Protein AF-K0HZX3-F1 (afdb_monomer_lite)

Structure (mmCIF, N/CA/C/O backbone):
data_AF-K0HZX3-F1
#
_entry.id   AF-K0HZX3-F1
#
loop_
_atom_site.group_PDB
_atom_site.id
_atom_site.type_symbol
_atom_site.label_atom_id
_atom_site.label_alt_id
_atom_site.label_comp_id
_atom_site.label_asym_id
_atom_site.label_entity_id
_atom_site.label_seq_id
_atom_site.pdbx_PDB_ins_code
_atom_site.Cartn_x
_atom_site.Cartn_y
_atom_site.Cartn_z
_atom_site.occupancy
_atom_site.B_iso_or_equiv
_atom_site.auth_seq_id
_atom_site.auth_comp_id
_atom_site.auth_asym_id
_atom_site.auth_atom_id
_atom_site.pdbx_PDB_model_num
ATOM 1 N N . MET A 1 1 ? -17.242 -26.266 9.855 1.00 48.62 1 MET A N 1
ATOM 2 C CA . MET A 1 1 ? -16.374 -25.164 9.381 1.00 48.62 1 MET A CA 1
ATOM 3 C C . MET A 1 1 ? -16.385 -24.065 10.434 1.00 48.62 1 MET A C 1
ATOM 5 O O . MET A 1 1 ? -17.467 -23.662 10.827 1.00 48.62 1 MET A O 1
ATOM 9 N N . SER A 1 2 ? -15.224 -23.652 10.952 1.00 52.19 2 SER A N 1
ATOM 10 C CA . SER A 1 2 ? -15.133 -22.685 12.062 1.00 52.19 2 SER A CA 1
ATOM 11 C C . SER A 1 2 ? -15.376 -21.242 11.596 1.00 52.19 2 SER A C 1
ATOM 13 O O . SER A 1 2 ? -14.867 -20.850 10.544 1.00 52.19 2 SER A O 1
ATOM 15 N N . LEU A 1 3 ? -16.099 -20.455 12.403 1.00 48.00 3 LEU A N 1
ATOM 16 C CA . LEU A 1 3 ? -16.429 -19.036 12.190 1.00 48.00 3 LEU A CA 1
ATOM 17 C C . LEU A 1 3 ? -15.187 -18.187 11.843 1.00 48.00 3 LEU A C 1
ATOM 19 O O . LEU A 1 3 ? -15.240 -17.310 10.987 1.00 48.00 3 LEU A O 1
ATOM 23 N N . LEU A 1 4 ? -14.037 -18.520 12.439 1.00 44.12 4 LEU A N 1
ATOM 24 C CA . LEU A 1 4 ? -12.755 -17.847 12.202 1.00 44.12 4 LEU A CA 1
ATOM 25 C C . LEU A 1 4 ? -12.237 -18.025 10.765 1.00 44.12 4 LEU A C 1
ATOM 27 O O . LEU A 1 4 ? -11.676 -17.093 10.193 1.00 44.12 4 LEU A O 1
ATOM 31 N N . ARG A 1 5 ? -12.470 -19.189 10.141 1.00 39.78 5 ARG A N 1
ATOM 32 C CA . ARG A 1 5 ? -12.118 -19.408 8.725 1.00 39.78 5 ARG A CA 1
ATOM 33 C C . ARG A 1 5 ? -13.039 -18.635 7.786 1.00 39.78 5 ARG A C 1
ATOM 35 O O . ARG A 1 5 ? -12.594 -18.204 6.730 1.00 39.78 5 ARG A O 1
ATOM 42 N N . MET A 1 6 ? -14.298 -18.442 8.176 1.00 40.19 6 MET A N 1
ATOM 43 C CA . MET A 1 6 ? -15.270 -17.684 7.389 1.00 40.19 6 MET A CA 1
ATOM 44 C C . MET A 1 6 ? -14.938 -16.186 7.389 1.00 40.19 6 MET A C 1
ATOM 46 O O . MET A 1 6 ? -14.947 -15.559 6.334 1.00 40.19 6 MET A O 1
ATOM 50 N N . VAL A 1 7 ? -14.550 -15.640 8.548 1.00 47.47 7 VAL A N 1
ATOM 51 C CA . VAL A 1 7 ? -14.094 -14.247 8.676 1.00 47.47 7 VAL A CA 1
ATOM 52 C C . VAL A 1 7 ? -12.773 -14.030 7.934 1.00 47.47 7 VAL A C 1
ATOM 54 O O . VAL A 1 7 ? -12.671 -13.079 7.167 1.00 47.47 7 VAL A O 1
ATOM 57 N N . SER A 1 8 ? -11.798 -14.939 8.061 1.00 48.28 8 SER A N 1
ATOM 58 C CA . SER A 1 8 ? -10.556 -14.873 7.272 1.00 48.28 8 SER A CA 1
ATOM 59 C C . SER A 1 8 ? -10.835 -14.909 5.766 1.00 48.28 8 SER A C 1
ATOM 61 O O . SER A 1 8 ? -10.321 -14.074 5.030 1.00 48.28 8 SER A O 1
ATOM 63 N N . GLY A 1 9 ? -11.710 -15.812 5.307 1.00 51.69 9 GLY A N 1
ATOM 64 C CA . GLY A 1 9 ? -12.064 -15.924 3.891 1.00 51.69 9 GLY A CA 1
ATOM 65 C C . GLY A 1 9 ? -12.783 -14.687 3.340 1.00 51.69 9 GLY A C 1
ATOM 66 O O . GLY A 1 9 ? -12.514 -14.273 2.215 1.00 51.69 9 GLY A O 1
ATOM 67 N N . ALA A 1 10 ? -13.652 -14.052 4.133 1.00 55.31 10 ALA A N 1
ATOM 68 C CA . ALA A 1 10 ? -14.311 -12.801 3.754 1.00 55.31 10 ALA A CA 1
ATOM 69 C C . ALA A 1 10 ? -13.332 -11.613 3.720 1.00 55.31 10 ALA A C 1
ATOM 71 O O . ALA A 1 10 ? -13.406 -10.766 2.824 1.00 55.31 10 ALA A O 1
ATOM 72 N N . LEU A 1 11 ? -12.381 -11.568 4.662 1.00 57.78 11 LEU A N 1
ATOM 73 C CA . LEU A 1 11 ? -11.336 -10.547 4.686 1.00 57.78 11 LEU A CA 1
ATOM 74 C C . LEU A 1 11 ? -10.430 -10.642 3.453 1.00 57.78 11 LEU A C 1
ATOM 76 O O . LEU A 1 11 ? -10.129 -9.603 2.860 1.00 57.78 11 LEU A O 1
ATOM 80 N N . ASP A 1 12 ? -10.067 -11.860 3.049 1.00 72.19 12 ASP A N 1
ATOM 81 C CA . ASP A 1 12 ? -9.296 -12.122 1.835 1.00 72.19 12 ASP A CA 1
ATOM 82 C C . ASP A 1 12 ? -10.111 -11.842 0.560 1.00 72.19 12 ASP A C 1
ATOM 84 O O . ASP A 1 12 ? -9.561 -11.344 -0.420 1.00 72.19 12 ASP A O 1
ATOM 88 N N . ALA A 1 13 ? -11.432 -12.062 0.557 1.00 80.38 13 ALA A N 1
ATOM 89 C CA . ALA A 1 13 ? -12.282 -11.811 -0.612 1.00 80.38 13 ALA A CA 1
ATOM 90 C C . ALA A 1 13 ? -12.345 -10.325 -1.011 1.00 80.38 13 ALA A C 1
ATOM 92 O O . ALA A 1 13 ? -12.196 -9.996 -2.191 1.00 80.38 13 ALA A O 1
ATOM 93 N N . GLN A 1 14 ? -12.522 -9.419 -0.043 1.00 84.94 14 GLN A N 1
ATOM 94 C CA . GLN A 1 14 ? -12.537 -7.974 -0.312 1.00 84.94 14 GLN A CA 1
ATOM 95 C C . GLN A 1 14 ? -11.188 -7.479 -0.836 1.00 84.94 14 GLN A C 1
ATOM 97 O O . GLN A 1 14 ? -11.153 -6.713 -1.801 1.00 84.94 14 GLN A O 1
ATOM 102 N N . VAL A 1 15 ? -10.091 -7.941 -0.223 1.00 87.06 15 VAL A N 1
ATOM 103 C CA . VAL A 1 15 ? -8.722 -7.621 -0.649 1.00 87.06 15 VAL A CA 1
ATOM 104 C C . VAL A 1 15 ? -8.502 -8.117 -2.073 1.00 87.06 15 VAL A C 1
ATOM 106 O O . VAL A 1 15 ? -8.165 -7.317 -2.936 1.00 87.06 15 VAL A O 1
ATOM 109 N N . ASN A 1 16 ? -8.804 -9.387 -2.355 1.00 86.38 16 ASN A N 1
ATOM 110 C CA . ASN A 1 16 ? -8.660 -9.979 -3.686 1.00 86.38 16 ASN A CA 1
ATOM 111 C C . ASN A 1 16 ? -9.491 -9.247 -4.749 1.00 86.38 16 ASN A C 1
ATOM 113 O O . ASN A 1 16 ? -9.035 -9.056 -5.878 1.00 86.38 16 ASN A O 1
ATOM 117 N N . SER A 1 17 ? -10.712 -8.824 -4.409 1.00 89.31 17 SER A N 1
ATOM 118 C CA . SER A 1 17 ? -11.544 -8.022 -5.308 1.00 89.31 17 SER A CA 1
ATOM 119 C C . SER A 1 17 ? -10.902 -6.669 -5.609 1.00 89.31 17 SER A C 1
ATOM 121 O O . SER A 1 17 ? -10.875 -6.255 -6.768 1.00 89.31 17 SER A O 1
ATOM 123 N N . PHE A 1 18 ? -10.375 -5.986 -4.593 1.00 91.81 18 PHE A N 1
ATOM 124 C CA . PHE A 1 18 ? -9.736 -4.689 -4.783 1.00 91.81 18 PHE A CA 1
ATOM 125 C C . PHE A 1 18 ? -8.422 -4.813 -5.556 1.00 91.81 18 PHE A C 1
ATOM 127 O O . PHE A 1 18 ? -8.170 -4.028 -6.459 1.00 91.81 18 PHE A O 1
ATOM 134 N N . THR A 1 19 ? -7.633 -5.860 -5.311 1.00 90.44 19 THR A N 1
ATOM 135 C CA . THR A 1 19 ? -6.430 -6.175 -6.094 1.00 90.44 19 THR A CA 1
ATOM 136 C C . THR A 1 19 ? -6.732 -6.274 -7.588 1.00 90.44 19 THR A C 1
ATOM 138 O O . THR A 1 19 ? -6.011 -5.699 -8.398 1.00 90.44 19 THR A O 1
ATOM 141 N N . LYS A 1 20 ? -7.833 -6.933 -7.972 1.00 88.19 20 LYS A N 1
ATOM 142 C CA . LYS A 1 20 ? -8.259 -7.005 -9.381 1.00 88.19 20 LYS A CA 1
ATOM 143 C C . LYS A 1 20 ? -8.642 -5.634 -9.945 1.00 88.19 20 LYS A C 1
ATOM 145 O O . LYS A 1 20 ? -8.381 -5.367 -11.114 1.00 88.19 20 LYS A O 1
ATOM 150 N N . ILE A 1 21 ? -9.264 -4.776 -9.136 1.00 90.69 21 ILE A N 1
ATOM 151 C CA . ILE A 1 21 ? -9.597 -3.394 -9.513 1.00 90.69 21 ILE A CA 1
ATOM 152 C C . ILE A 1 21 ? -8.310 -2.589 -9.755 1.00 90.69 21 ILE A C 1
ATOM 154 O O . ILE A 1 21 ? -8.179 -1.961 -10.804 1.00 90.69 21 ILE A O 1
ATOM 158 N N . LEU A 1 22 ? -7.336 -2.687 -8.845 1.00 90.88 22 LEU A N 1
ATOM 159 C CA . LEU A 1 22 ? -6.022 -2.048 -8.967 1.00 90.88 22 LEU A CA 1
ATOM 160 C C . LEU A 1 22 ? -5.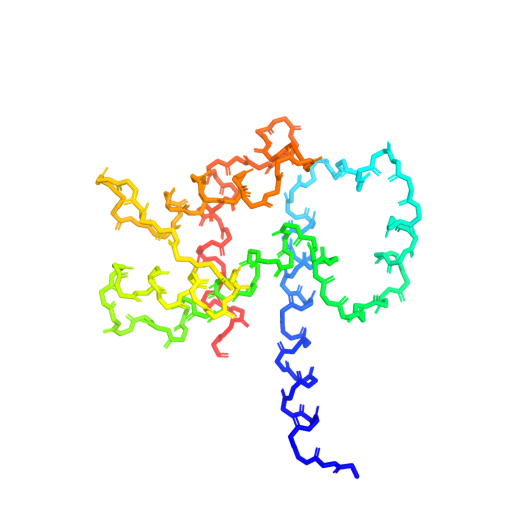283 -2.506 -10.235 1.00 90.88 22 LEU A C 1
ATOM 162 O O . LEU A 1 22 ? -4.808 -1.677 -11.007 1.00 90.88 22 LEU A O 1
ATOM 166 N N . GLN A 1 23 ? -5.248 -3.815 -10.498 1.00 88.19 23 GLN A N 1
ATOM 167 C CA . GLN A 1 23 ? -4.609 -4.382 -11.691 1.00 88.19 23 GLN A CA 1
ATOM 168 C C . GLN A 1 23 ? -5.234 -3.869 -12.997 1.00 88.19 23 GLN A C 1
ATOM 170 O O . GLN A 1 23 ? -4.512 -3.561 -13.939 1.00 88.19 23 GLN A O 1
ATOM 175 N N . ARG A 1 24 ? -6.566 -3.740 -13.058 1.00 87.00 24 ARG A N 1
ATOM 176 C CA . ARG A 1 24 ? -7.267 -3.204 -14.240 1.00 87.00 24 ARG A CA 1
ATOM 177 C C . ARG A 1 24 ? -6.987 -1.719 -14.459 1.00 87.00 24 ARG A C 1
ATOM 179 O O . ARG A 1 24 ? -6.862 -1.295 -15.604 1.00 87.00 24 ARG A O 1
ATOM 186 N N . GLN A 1 25 ? -6.872 -0.940 -13.386 1.00 88.44 25 GLN A N 1
ATOM 187 C CA . GLN A 1 25 ? -6.576 0.488 -13.493 1.00 88.44 25 GLN A CA 1
ATOM 188 C C . GLN A 1 25 ? -5.122 0.760 -13.911 1.00 88.44 25 GLN A C 1
ATOM 190 O O . GLN A 1 25 ? -4.873 1.720 -14.628 1.00 88.44 25 GLN A O 1
ATOM 195 N N . ARG A 1 26 ? -4.170 -0.094 -13.508 1.00 83.81 26 ARG A N 1
ATOM 196 C CA . ARG A 1 26 ? -2.728 0.086 -13.767 1.00 83.81 26 ARG A CA 1
ATOM 197 C C . ARG A 1 26 ? -2.297 -0.159 -15.227 1.00 83.81 26 ARG A C 1
ATOM 199 O O . ARG A 1 26 ? -1.135 0.031 -15.564 1.00 83.81 26 ARG A O 1
ATOM 206 N N . THR A 1 27 ? -3.200 -0.620 -16.090 1.00 68.75 27 THR A N 1
ATOM 207 C CA . THR A 1 27 ? -2.903 -1.042 -17.471 1.00 68.75 27 THR A CA 1
ATOM 208 C C . THR A 1 27 ? -2.090 0.017 -18.249 1.0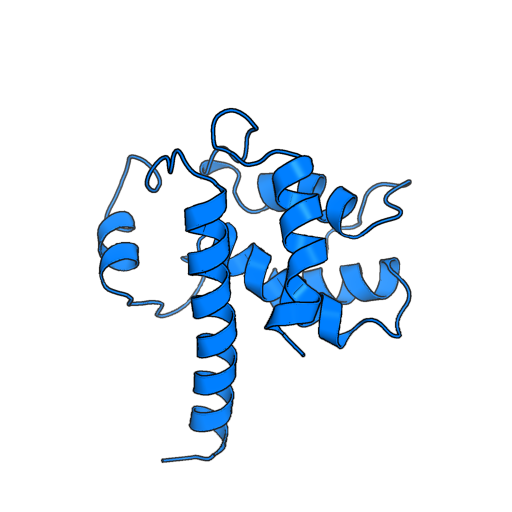0 68.75 27 THR A C 1
ATOM 210 O O . THR A 1 27 ? -2.492 1.181 -18.245 1.00 68.75 27 THR A O 1
ATOM 213 N N . PRO A 1 28 ? -0.985 -0.351 -18.943 1.00 55.75 28 PRO A N 1
ATOM 214 C CA . PRO A 1 28 ? -0.584 -1.705 -19.341 1.00 55.75 28 PRO A CA 1
ATOM 215 C C . PRO A 1 28 ? 0.102 -2.516 -18.227 1.00 55.75 28 PRO A C 1
ATOM 217 O O . PRO A 1 28 ? 1.126 -2.134 -17.668 1.00 55.75 28 PRO A O 1
ATOM 220 N N . LEU A 1 29 ? -0.472 -3.688 -17.930 1.00 55.28 29 LEU A N 1
ATOM 221 C CA . LEU A 1 29 ? 0.064 -4.668 -16.985 1.00 55.28 29 LEU A CA 1
ATOM 222 C C . LEU A 1 29 ? 1.361 -5.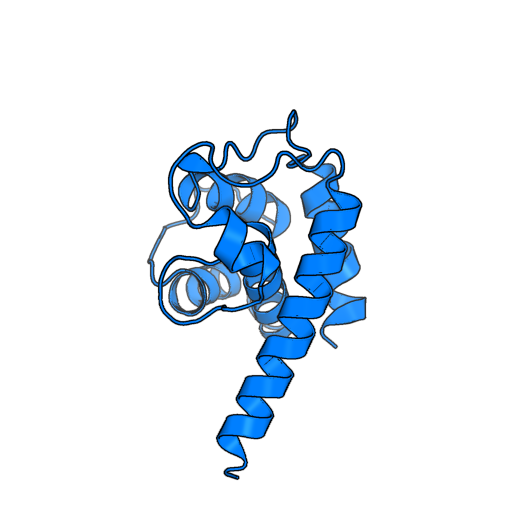272 -17.546 1.00 55.28 29 LEU A C 1
ATOM 224 O O . LEU A 1 29 ? 1.306 -6.196 -18.356 1.00 55.28 29 LEU A O 1
ATOM 228 N N . GLN A 1 30 ? 2.530 -4.814 -17.092 1.00 51.31 30 GLN A N 1
ATOM 229 C CA . GLN A 1 30 ? 3.711 -5.676 -17.147 1.00 51.31 30 GLN A CA 1
ATOM 230 C C . GLN A 1 30 ? 3.511 -6.814 -16.141 1.00 51.31 30 GLN A C 1
ATOM 232 O O . GLN A 1 30 ? 3.437 -6.609 -14.925 1.00 51.31 30 GLN A O 1
ATOM 237 N N . ILE A 1 31 ? 3.310 -8.002 -16.707 1.00 48.75 31 ILE A N 1
ATOM 238 C CA . ILE A 1 31 ? 3.192 -9.288 -16.026 1.00 48.75 31 ILE A CA 1
ATOM 239 C C . ILE A 1 31 ? 4.465 -9.511 -15.201 1.00 48.75 31 ILE A C 1
ATOM 241 O O . ILE A 1 31 ? 5.548 -9.198 -15.682 1.00 48.75 31 ILE A O 1
ATOM 245 N N . ALA A 1 32 ? 4.255 -10.008 -13.974 1.00 47.56 32 ALA A N 1
ATOM 246 C CA . ALA A 1 32 ? 5.158 -10.624 -12.990 1.00 47.56 32 ALA A CA 1
ATOM 247 C C . ALA A 1 32 ? 6.645 -10.812 -13.375 1.00 47.56 32 ALA A C 1
ATOM 249 O O . ALA A 1 32 ? 6.937 -11.105 -14.532 1.00 47.56 32 ALA A O 1
ATOM 250 N N . PRO A 1 33 ? 7.578 -10.755 -12.397 1.00 42.31 33 PRO A N 1
ATOM 251 C CA . PRO A 1 33 ? 9.018 -10.825 -12.647 1.00 42.31 33 PRO A CA 1
ATOM 252 C C . PRO A 1 33 ? 9.373 -11.903 -13.674 1.00 42.31 33 PRO A C 1
ATOM 254 O O . PRO A 1 33 ? 8.952 -13.060 -13.575 1.00 42.31 33 PRO A O 1
ATOM 257 N N . SER A 1 34 ? 10.132 -11.488 -14.686 1.00 45.25 34 SER A N 1
ATOM 258 C CA . SER A 1 34 ? 10.689 -12.314 -15.750 1.00 45.25 34 SER A CA 1
ATOM 259 C C . SER A 1 34 ? 11.720 -13.283 -15.168 1.00 45.25 34 SER A C 1
ATOM 261 O O . SER A 1 34 ? 12.925 -13.109 -15.299 1.00 45.25 34 SER A O 1
ATOM 263 N N . GLY A 1 35 ? 11.244 -14.315 -14.481 1.00 42.59 35 GLY A N 1
ATOM 264 C CA . GLY A 1 35 ? 12.094 -15.350 -13.917 1.00 42.59 35 GLY A CA 1
ATOM 265 C C . GLY A 1 35 ? 11.405 -16.123 -12.805 1.00 42.59 35 GLY A C 1
ATOM 266 O O . GLY A 1 35 ? 11.127 -15.576 -11.746 1.00 42.59 35 GLY A O 1
ATOM 267 N N . SER A 1 36 ? 11.229 -17.426 -13.035 1.00 42.50 36 SER A N 1
ATOM 268 C CA . SER A 1 36 ? 10.825 -18.469 -12.078 1.00 42.50 36 SER A CA 1
ATOM 269 C C . SER A 1 36 ? 9.347 -18.484 -11.664 1.00 42.50 36 SER A C 1
ATOM 271 O O . SER A 1 36 ? 8.923 -17.639 -10.900 1.00 42.50 36 SER A O 1
ATOM 273 N N . GLY A 1 37 ? 8.574 -19.468 -12.161 1.00 46.12 37 GLY A N 1
ATOM 274 C CA . GLY A 1 37 ? 7.404 -20.154 -11.552 1.00 46.12 37 GLY A CA 1
ATOM 275 C C . GLY A 1 37 ? 6.231 -19.396 -10.889 1.00 46.12 37 GLY A C 1
ATOM 276 O O . GLY A 1 37 ? 5.156 -19.969 -10.736 1.00 46.12 37 GLY A O 1
ATOM 277 N N . GLN A 1 38 ? 6.380 -18.133 -10.508 1.00 45.59 38 GLN A N 1
ATOM 278 C CA . GLN A 1 38 ? 5.489 -17.363 -9.647 1.00 45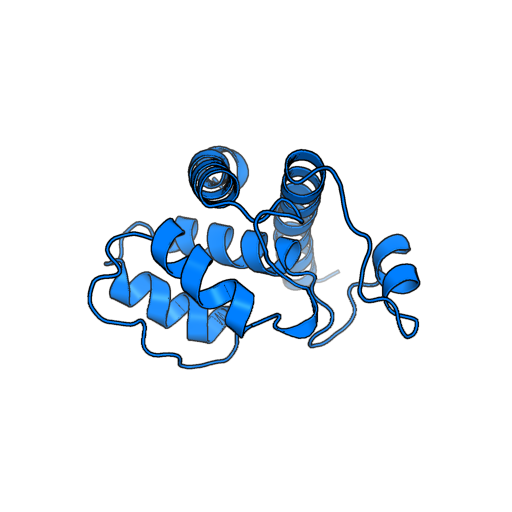.59 38 GLN A CA 1
ATOM 279 C C . GLN A 1 38 ? 4.339 -16.738 -10.444 1.00 45.59 38 GLN A C 1
ATOM 281 O O . GLN A 1 38 ? 3.214 -16.700 -9.956 1.00 45.59 38 GLN A O 1
ATOM 286 N N . GLY A 1 39 ? 4.566 -16.360 -11.710 1.00 43.59 39 GLY A N 1
ATOM 287 C CA . GLY A 1 39 ? 3.513 -15.865 -12.613 1.00 43.59 39 GLY A CA 1
ATOM 288 C C . GLY A 1 39 ? 2.377 -16.870 -12.857 1.00 43.59 39 GLY A C 1
ATOM 289 O O . GLY A 1 39 ? 1.223 -16.477 -13.008 1.00 43.59 39 GLY A O 1
ATOM 290 N N . ILE A 1 40 ? 2.680 -18.173 -12.816 1.00 46.12 40 ILE A N 1
ATOM 291 C CA . ILE A 1 40 ? 1.685 -19.246 -12.976 1.00 46.12 40 ILE A CA 1
ATOM 292 C C . ILE A 1 40 ? 0.859 -19.419 -11.689 1.00 46.12 40 ILE A C 1
ATOM 294 O O . ILE A 1 40 ? -0.348 -19.639 -11.759 1.00 46.12 40 ILE A O 1
ATOM 298 N N . LEU A 1 41 ? 1.464 -19.232 -10.511 1.00 48.72 41 LEU A N 1
ATOM 299 C CA . LEU A 1 41 ? 0.754 -19.280 -9.226 1.00 48.72 41 LEU A CA 1
ATOM 300 C C . LEU A 1 41 ? -0.202 -18.088 -9.050 1.00 48.72 41 LEU A C 1
ATOM 302 O O . LEU A 1 41 ? -1.318 -18.272 -8.559 1.00 48.72 41 LEU A O 1
ATOM 306 N N . TYR A 1 42 ? 0.181 -16.901 -9.536 1.00 48.06 42 TYR A N 1
ATOM 307 C CA . TYR A 1 42 ? -0.701 -15.729 -9.604 1.00 48.06 42 TYR A CA 1
ATOM 308 C C . TYR A 1 42 ? -1.916 -15.953 -10.517 1.00 48.06 42 TYR A C 1
ATOM 310 O O . TYR A 1 42 ? -3.022 -15.541 -10.168 1.00 48.06 42 TYR A O 1
ATOM 318 N N . GLY A 1 43 ? -1.737 -16.637 -11.654 1.00 44.00 43 GLY A N 1
ATOM 319 C CA . GLY A 1 43 ? -2.831 -16.983 -12.571 1.00 44.00 43 GLY A CA 1
ATOM 320 C C . GLY A 1 43 ? -3.796 -18.045 -12.029 1.00 44.00 43 GLY A C 1
ATOM 321 O O . GLY A 1 43 ? -4.955 -18.082 -12.436 1.00 44.00 43 GLY A O 1
ATOM 322 N N . LEU A 1 44 ? -3.342 -18.880 -11.088 1.00 42.38 44 LEU A N 1
ATOM 323 C CA . LEU A 1 44 ? -4.109 -20.001 -10.530 1.00 42.38 44 LEU A CA 1
ATOM 324 C C . LEU A 1 44 ? -4.740 -19.718 -9.155 1.00 42.38 44 LEU A C 1
ATOM 326 O O . LEU A 1 44 ? -5.402 -20.592 -8.600 1.00 42.38 44 LEU A O 1
ATOM 330 N N . GLY A 1 45 ? -4.575 -18.515 -8.593 1.00 41.28 45 GLY A N 1
ATOM 331 C CA . GLY A 1 45 ? -5.232 -18.123 -7.336 1.00 41.28 45 GLY A CA 1
ATOM 332 C C . GLY A 1 45 ? -4.723 -18.854 -6.086 1.00 41.28 45 GLY A C 1
ATOM 333 O O . GLY A 1 45 ? -5.387 -18.838 -5.051 1.00 41.28 45 GLY A O 1
ATOM 334 N N . LEU A 1 46 ? -3.546 -19.481 -6.157 1.00 41.44 46 LEU A N 1
ATOM 335 C CA . LEU A 1 46 ? -2.911 -20.155 -5.025 1.00 41.44 46 LEU A CA 1
ATOM 336 C C . LEU A 1 46 ? -2.103 -19.143 -4.200 1.00 41.44 46 LEU A C 1
ATOM 338 O O . LEU A 1 46 ? -0.877 -19.117 -4.234 1.00 41.44 46 LEU A O 1
ATOM 342 N N . THR A 1 47 ? -2.794 -18.296 -3.434 1.00 48.94 47 THR A N 1
ATOM 343 C CA . THR A 1 47 ? -2.179 -17.399 -2.439 1.00 48.94 47 THR A CA 1
ATOM 344 C C . THR A 1 47 ? -1.918 -18.158 -1.136 1.00 48.94 47 THR A C 1
ATOM 346 O O . THR A 1 47 ? -2.525 -17.890 -0.099 1.00 48.94 47 THR A O 1
ATOM 349 N N . GLY A 1 48 ? -1.061 -19.173 -1.200 1.00 38.22 48 GLY A N 1
ATOM 350 C CA . GLY A 1 48 ? -0.629 -19.943 -0.041 1.00 38.22 48 GLY A CA 1
ATOM 351 C C . GLY A 1 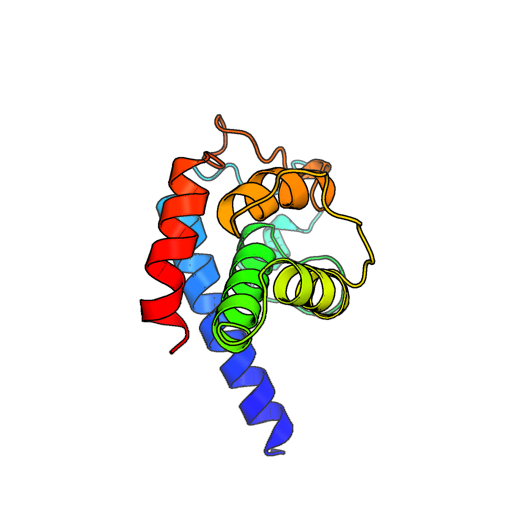48 ? 0.740 -19.482 0.447 1.00 38.22 48 GLY A C 1
ATOM 352 O O . GLY A 1 48 ? 1.738 -19.851 -0.149 1.00 38.22 48 GLY A O 1
ATOM 353 N N . ILE A 1 49 ? 0.752 -18.771 1.580 1.00 36.84 49 ILE A N 1
ATOM 354 C CA . ILE A 1 49 ? 1.867 -18.674 2.542 1.00 36.84 49 ILE A CA 1
ATOM 355 C C . ILE A 1 49 ? 3.080 -17.828 2.096 1.00 36.84 49 ILE A C 1
ATOM 357 O O . ILE A 1 49 ? 3.893 -18.256 1.294 1.00 36.84 49 ILE A O 1
ATOM 361 N N . GLY A 1 50 ? 3.231 -16.660 2.741 1.00 35.72 50 GLY A N 1
ATOM 362 C CA . GLY A 1 50 ? 4.505 -15.956 2.965 1.00 35.72 50 GLY A CA 1
ATOM 363 C C . GLY A 1 50 ? 5.212 -15.388 1.726 1.00 35.72 50 GLY A C 1
ATOM 364 O O . GLY A 1 50 ? 5.753 -16.121 0.915 1.00 35.72 50 GLY A O 1
ATOM 365 N N . ASN A 1 51 ? 5.286 -14.060 1.612 1.00 39.22 51 ASN A N 1
ATOM 366 C CA . ASN A 1 51 ? 6.135 -13.327 0.651 1.00 39.22 51 ASN A CA 1
ATOM 367 C C . ASN A 1 51 ? 5.837 -13.438 -0.860 1.00 39.22 51 ASN A C 1
ATOM 369 O O . ASN A 1 51 ? 6.540 -12.808 -1.642 1.00 39.22 51 ASN A O 1
ATOM 373 N N . ALA A 1 52 ? 4.771 -14.118 -1.295 1.00 49.31 52 ALA A N 1
ATOM 374 C CA . ALA A 1 52 ? 4.323 -14.112 -2.700 1.00 49.31 52 ALA A CA 1
ATOM 375 C C . ALA A 1 52 ? 3.091 -13.211 -2.957 1.00 49.31 52 ALA A C 1
ATOM 377 O O . ALA A 1 52 ? 2.281 -13.482 -3.843 1.00 49.31 52 ALA A O 1
ATOM 378 N N . ALA A 1 53 ? 2.883 -12.145 -2.179 1.00 63.31 53 ALA A N 1
ATOM 379 C CA . ALA A 1 53 ? 1.796 -11.193 -2.436 1.00 63.31 53 ALA A CA 1
ATOM 380 C C . ALA A 1 53 ? 2.236 -10.176 -3.501 1.00 63.31 53 ALA A C 1
ATOM 382 O O . ALA A 1 53 ? 3.325 -9.623 -3.391 1.00 63.31 53 ALA A O 1
ATOM 383 N N . SER A 1 54 ? 1.418 -9.936 -4.534 1.00 80.12 54 SER A N 1
ATOM 384 C CA . SER A 1 54 ? 1.761 -8.920 -5.538 1.00 80.12 54 SER A CA 1
ATOM 385 C C . SER A 1 54 ? 1.748 -7.520 -4.907 1.00 80.12 54 SER A C 1
ATOM 387 O O . SER A 1 54 ? 1.041 -7.309 -3.911 1.00 80.12 54 SER A O 1
ATOM 389 N N . PRO A 1 55 ? 2.455 -6.539 -5.490 1.00 87.94 55 PRO A N 1
ATOM 390 C CA . PRO A 1 55 ? 2.420 -5.162 -5.009 1.00 87.94 55 PRO A CA 1
ATOM 391 C C . PRO A 1 55 ? 0.992 -4.603 -4.894 1.00 87.94 55 PRO A C 1
ATOM 393 O O . PRO A 1 55 ? 0.677 -3.895 -3.943 1.00 87.94 55 PRO A O 1
ATOM 396 N N . GLU A 1 56 ? 0.080 -4.973 -5.802 1.00 89.88 56 GLU A N 1
ATOM 397 C CA . GLU A 1 56 ? -1.331 -4.568 -5.727 1.00 89.88 56 GLU A CA 1
ATOM 398 C C . GLU A 1 56 ? -2.085 -5.262 -4.590 1.00 89.88 56 GLU A C 1
ATOM 400 O O . GLU A 1 56 ? -2.968 -4.663 -3.978 1.00 89.88 56 GLU A O 1
ATOM 405 N N . ALA A 1 57 ? -1.767 -6.524 -4.293 1.00 87.12 57 ALA A N 1
ATOM 406 C CA . ALA A 1 57 ? -2.358 -7.231 -3.161 1.00 87.12 57 ALA A CA 1
ATOM 407 C C . ALA A 1 57 ? -1.939 -6.598 -1.834 1.00 87.12 57 ALA A C 1
ATOM 409 O O . 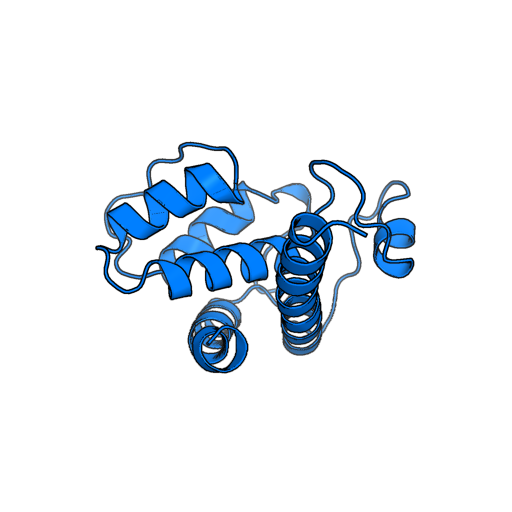ALA A 1 57 ? -2.772 -6.410 -0.945 1.00 87.12 57 ALA A O 1
ATOM 410 N N . VAL A 1 58 ? -0.669 -6.211 -1.715 1.00 89.38 58 VAL A N 1
ATOM 411 C CA . VAL A 1 58 ? -0.178 -5.497 -0.536 1.00 89.38 58 VAL A CA 1
ATOM 412 C C . VAL A 1 58 ? -0.755 -4.088 -0.456 1.00 89.38 58 VAL A C 1
ATOM 414 O O . VAL A 1 58 ? -1.257 -3.726 0.604 1.00 89.38 58 VAL A O 1
ATOM 417 N N . LEU A 1 59 ? -0.824 -3.341 -1.562 1.00 93.38 59 LEU A N 1
ATOM 418 C CA . LEU A 1 59 ? -1.511 -2.045 -1.606 1.00 93.38 59 LEU A CA 1
ATOM 419 C C . LEU A 1 59 ? -2.976 -2.159 -1.146 1.00 93.38 59 LEU A C 1
ATOM 421 O O . LEU A 1 59 ? -3.430 -1.371 -0.321 1.00 93.38 59 LEU A O 1
ATOM 425 N N . ALA A 1 60 ? -3.709 -3.174 -1.609 1.00 92.69 60 ALA A N 1
ATOM 426 C CA . ALA A 1 60 ? -5.087 -3.415 -1.182 1.00 92.69 60 ALA A CA 1
ATOM 427 C C . ALA A 1 60 ? -5.200 -3.706 0.326 1.00 92.69 60 ALA A C 1
ATOM 429 O O . ALA A 1 60 ? -6.100 -3.187 0.987 1.00 92.69 60 ALA A O 1
ATOM 430 N N . ARG A 1 61 ? -4.285 -4.510 0.886 1.00 91.00 61 ARG A N 1
ATOM 431 C CA . ARG A 1 61 ? -4.238 -4.796 2.331 1.00 91.00 61 ARG A CA 1
ATOM 432 C C . ARG A 1 61 ? -3.923 -3.550 3.151 1.00 91.00 61 ARG A C 1
ATOM 434 O O . ARG A 1 61 ? -4.593 -3.310 4.151 1.00 91.00 61 ARG A O 1
ATOM 441 N N . ILE A 1 62 ? -2.954 -2.753 2.704 1.00 93.44 62 ILE A N 1
ATOM 442 C CA . ILE A 1 62 ? -2.597 -1.475 3.321 1.00 93.44 62 ILE A CA 1
ATOM 443 C C . ILE A 1 62 ? -3.814 -0.553 3.372 1.00 93.44 62 ILE A C 1
ATOM 445 O O . ILE A 1 62 ? -4.148 -0.042 4.434 1.00 93.44 62 ILE A O 1
ATOM 449 N N . LEU A 1 63 ? -4.493 -0.359 2.239 1.00 95.31 63 LEU A N 1
ATOM 450 C CA . LEU A 1 63 ? -5.623 0.564 2.149 1.00 95.31 63 LEU A CA 1
ATOM 451 C C . LEU A 1 63 ? -6.802 0.110 3.007 1.00 95.31 63 LEU A C 1
ATOM 453 O O . LEU A 1 63 ? -7.450 0.932 3.647 1.00 95.31 63 LEU A O 1
ATOM 457 N N . LYS A 1 64 ? -7.047 -1.198 3.091 1.00 93.19 64 LYS A N 1
ATOM 458 C CA . LYS A 1 64 ? -8.042 -1.750 4.008 1.00 93.19 64 LYS A CA 1
ATOM 459 C C . LYS A 1 64 ? -7.712 -1.443 5.471 1.00 93.19 64 LYS A C 1
ATOM 461 O O . LYS A 1 64 ? -8.582 -0.979 6.206 1.00 93.19 64 LYS A O 1
ATOM 466 N N . GLU A 1 65 ? -6.470 -1.690 5.887 1.00 92.50 65 GLU A N 1
ATOM 467 C CA . GLU A 1 65 ? -6.026 -1.407 7.256 1.00 92.50 65 GLU A CA 1
ATOM 468 C C . GLU A 1 65 ? -6.101 0.100 7.550 1.00 92.50 65 GLU A C 1
ATOM 470 O O . GLU A 1 65 ? -6.648 0.509 8.572 1.00 92.50 65 GLU A O 1
ATOM 475 N N . TRP A 1 66 ? -5.665 0.938 6.607 1.00 94.69 66 TRP A N 1
ATOM 476 C CA . TRP A 1 66 ? -5.758 2.396 6.680 1.00 94.69 66 TRP A CA 1
ATOM 477 C C . TRP A 1 66 ? -7.195 2.889 6.925 1.00 94.69 66 TRP A C 1
ATOM 479 O O . TRP A 1 66 ? -7.430 3.675 7.845 1.00 94.69 66 TRP A O 1
ATOM 489 N N . ILE A 1 67 ? -8.183 2.369 6.186 1.00 94.31 67 ILE A N 1
ATOM 490 C CA . ILE A 1 67 ? -9.606 2.703 6.385 1.00 94.31 67 ILE A CA 1
ATOM 491 C C . ILE A 1 67 ? -10.110 2.285 7.773 1.00 94.31 67 ILE A C 1
ATOM 493 O O . ILE A 1 67 ? -10.908 3.008 8.388 1.00 94.31 67 ILE A O 1
ATOM 497 N N . GLY A 1 68 ? -9.639 1.145 8.285 1.00 92.31 68 GLY A N 1
ATOM 498 C CA . GLY A 1 68 ? -9.926 0.683 9.645 1.00 92.31 68 GLY A CA 1
ATOM 499 C C . GLY A 1 68 ? -9.325 1.585 10.728 1.00 92.31 68 GLY A C 1
ATOM 500 O O . GLY A 1 68 ? -9.913 1.749 11.798 1.00 92.31 68 GLY A O 1
ATOM 501 N N . LEU A 1 69 ? -8.196 2.232 10.432 1.00 93.56 69 LEU A N 1
ATOM 502 C CA . LEU A 1 69 ? -7.447 3.098 11.345 1.00 93.56 69 LEU A CA 1
ATOM 503 C C . LEU A 1 69 ? -7.743 4.595 11.167 1.00 93.56 69 LEU A C 1
ATOM 505 O O . LEU A 1 69 ? -7.099 5.420 11.810 1.00 93.56 69 LEU A O 1
ATOM 509 N N . ARG A 1 70 ? -8.748 4.975 10.368 1.00 90.56 70 ARG A N 1
ATOM 510 C CA . ARG A 1 70 ? -9.066 6.379 10.020 1.00 90.56 70 ARG A CA 1
ATOM 511 C C . ARG A 1 70 ? -9.276 7.347 11.194 1.00 90.56 70 ARG A C 1
ATOM 513 O O . ARG A 1 70 ? -9.313 8.553 10.992 1.00 90.56 70 ARG A O 1
ATOM 520 N N . ARG A 1 71 ? -9.476 6.835 12.414 1.00 92.75 71 ARG A N 1
ATOM 521 C CA . ARG A 1 71 ? -9.618 7.641 13.643 1.00 92.75 71 ARG A CA 1
ATOM 522 C C . ARG A 1 71 ? -8.275 8.031 14.274 1.00 92.75 71 ARG A C 1
ATOM 524 O O . ARG A 1 71 ? -8.269 8.776 15.245 1.00 92.75 71 ARG A O 1
ATOM 531 N N . TRP A 1 72 ? -7.170 7.458 13.805 1.00 93.06 72 TRP A N 1
ATOM 532 C CA . TRP A 1 72 ? -5.835 7.620 14.382 1.00 93.06 72 TRP A CA 1
ATOM 533 C C . TRP A 1 72 ? -5.048 8.671 13.590 1.00 93.06 72 TRP A C 1
ATOM 535 O O . TRP A 1 72 ? -5.426 9.001 12.468 1.00 93.06 72 TRP A O 1
ATOM 545 N N . THR A 1 73 ? -3.951 9.193 14.145 1.00 92.38 73 THR A N 1
ATOM 546 C CA . THR A 1 73 ? -3.050 10.091 13.398 1.00 92.38 73 THR A CA 1
ATOM 547 C C . THR A 1 73 ? -2.353 9.343 12.261 1.00 92.38 73 THR A C 1
ATOM 549 O O . THR A 1 73 ? -2.177 8.128 12.356 1.00 92.38 73 THR A O 1
ATOM 552 N N . ILE A 1 74 ? -1.927 10.048 11.207 1.00 89.69 74 ILE A N 1
ATOM 553 C CA . ILE A 1 74 ? -1.249 9.423 10.059 1.00 89.69 74 ILE A CA 1
ATOM 554 C C . ILE A 1 74 ? -0.002 8.630 10.483 1.00 89.69 74 ILE A C 1
ATOM 556 O O . ILE A 1 74 ? 0.155 7.486 10.068 1.00 89.69 74 ILE A O 1
ATOM 560 N N . ASP A 1 75 ? 0.799 9.157 11.413 1.00 89.50 75 ASP A N 1
ATOM 561 C CA . ASP A 1 75 ? 1.981 8.463 11.945 1.00 89.50 75 ASP A CA 1
ATOM 562 C C . ASP A 1 75 ? 1.614 7.153 12.648 1.00 89.50 75 ASP A C 1
ATOM 564 O O . ASP A 1 75 ? 2.262 6.120 12.470 1.00 89.50 75 ASP A O 1
ATOM 568 N N . SER A 1 76 ? 0.527 7.175 13.425 1.00 90.69 76 SER A N 1
ATOM 569 C CA . SER A 1 76 ? 0.027 5.985 14.114 1.00 90.69 76 SER A CA 1
ATOM 570 C C . SER A 1 76 ? -0.531 4.968 13.121 1.00 90.69 76 SER A C 1
ATOM 572 O O . SER A 1 76 ? -0.308 3.770 13.283 1.00 90.69 76 SER A O 1
ATOM 574 N N . GLN A 1 77 ? -1.236 5.432 12.083 1.00 92.44 77 GLN A N 1
ATOM 575 C CA . GLN A 1 77 ? -1.735 4.578 11.006 1.00 92.44 77 GLN A CA 1
ATOM 576 C C . GLN A 1 77 ? -0.568 3.876 10.302 1.00 92.44 77 GLN A C 1
ATOM 578 O O . GLN A 1 77 ? -0.556 2.649 10.224 1.00 92.44 77 GLN A O 1
ATOM 583 N N . ILE A 1 78 ? 0.438 4.635 9.861 1.00 91.00 78 ILE A N 1
ATOM 584 C CA . ILE A 1 78 ? 1.630 4.119 9.174 1.00 91.00 78 ILE A CA 1
ATOM 585 C C . ILE A 1 78 ? 2.374 3.108 10.051 1.00 91.00 78 ILE A C 1
ATOM 587 O O . ILE A 1 78 ? 2.648 1.997 9.603 1.00 91.00 78 ILE A O 1
ATOM 591 N N . SER A 1 79 ? 2.640 3.446 11.316 1.00 88.31 79 SER A N 1
ATOM 592 C CA . SER A 1 79 ? 3.350 2.567 12.255 1.00 88.31 79 SER A CA 1
ATOM 593 C C . SER A 1 79 ? 2.646 1.215 12.439 1.00 88.31 79 SER A C 1
ATOM 595 O O . SER A 1 79 ? 3.276 0.153 12.428 1.00 88.31 79 SER A O 1
ATOM 597 N N . VAL A 1 80 ? 1.314 1.229 12.545 1.00 88.56 80 VAL A N 1
ATOM 598 C CA . VAL A 1 80 ? 0.520 -0.000 12.652 1.00 88.56 80 VAL A CA 1
ATOM 599 C C . VAL A 1 80 ? 0.527 -0.791 11.347 1.00 88.56 80 VAL A C 1
ATOM 601 O O . VAL A 1 80 ? 0.677 -2.012 11.391 1.00 88.56 80 VAL A O 1
ATOM 604 N N . ILE A 1 81 ? 0.380 -0.127 10.199 1.00 89.69 81 ILE A N 1
ATOM 605 C CA . ILE A 1 81 ? 0.382 -0.775 8.882 1.00 89.69 81 ILE A CA 1
ATOM 606 C C . ILE A 1 81 ? 1.729 -1.456 8.616 1.00 89.69 81 ILE A C 1
ATOM 608 O O . ILE A 1 81 ? 1.744 -2.617 8.207 1.00 89.69 81 ILE A O 1
ATOM 612 N N . GLU A 1 82 ? 2.847 -0.785 8.899 1.00 86.56 82 GLU A N 1
ATOM 613 C CA . GLU A 1 82 ? 4.194 -1.369 8.816 1.00 86.56 82 GLU A CA 1
ATOM 614 C C . GLU A 1 82 ? 4.275 -2.660 9.635 1.00 86.56 82 GLU A C 1
ATOM 616 O O . GLU A 1 82 ? 4.649 -3.715 9.118 1.00 86.56 82 GLU A O 1
ATOM 621 N N . SER A 1 83 ? 3.809 -2.610 10.886 1.00 83.31 83 SER A N 1
ATOM 622 C CA . SER A 1 83 ? 3.859 -3.765 11.778 1.00 83.31 83 SER A CA 1
ATOM 623 C C . SER A 1 83 ? 2.919 -4.903 11.370 1.00 83.31 83 SER A C 1
ATOM 625 O O . SER A 1 83 ? 3.266 -6.063 11.583 1.00 83.31 83 SER A O 1
ATOM 627 N N . ARG A 1 84 ? 1.712 -4.607 10.872 1.00 83.75 84 ARG A N 1
ATOM 628 C CA . ARG A 1 84 ? 0.652 -5.612 10.649 1.00 83.75 84 ARG A CA 1
ATOM 629 C C . ARG A 1 84 ? 0.610 -6.160 9.233 1.00 83.75 84 ARG A C 1
ATOM 631 O O . ARG A 1 84 ? 0.257 -7.322 9.051 1.00 83.75 84 ARG A O 1
ATOM 638 N N . VAL A 1 85 ? 0.916 -5.328 8.242 1.00 84.38 85 VAL A N 1
ATOM 639 C CA . VAL A 1 85 ? 0.807 -5.688 6.823 1.00 84.38 85 VAL A CA 1
ATOM 640 C C . VAL A 1 85 ? 2.168 -6.049 6.248 1.00 84.38 85 VAL A C 1
ATOM 642 O O . VAL A 1 85 ? 2.269 -7.039 5.529 1.00 84.38 85 VAL A O 1
ATOM 645 N N . LEU A 1 86 ? 3.199 -5.268 6.576 1.00 83.19 86 LEU A N 1
ATOM 646 C CA . LEU A 1 86 ? 4.541 -5.422 6.006 1.00 83.19 86 LEU A CA 1
ATOM 647 C C . LEU A 1 86 ? 5.486 -6.218 6.916 1.00 83.19 86 LEU A C 1
ATOM 649 O O . LEU A 1 86 ? 6.553 -6.632 6.481 1.00 83.19 86 LEU A O 1
ATOM 653 N N . GLY A 1 87 ? 5.102 -6.453 8.176 1.00 77.69 87 GLY A N 1
ATOM 654 C CA . GLY A 1 87 ? 5.915 -7.189 9.149 1.00 77.69 87 GLY A CA 1
ATOM 655 C C . GLY A 1 87 ? 7.225 -6.486 9.518 1.00 77.69 87 GLY A C 1
ATOM 656 O O . GLY A 1 87 ? 8.094 -7.099 10.134 1.00 77.69 87 GLY A O 1
ATOM 657 N N . ASN A 1 88 ? 7.361 -5.210 9.160 1.00 71.81 88 ASN A N 1
ATOM 658 C CA . ASN A 1 88 ? 8.574 -4.419 9.302 1.00 71.81 88 ASN A CA 1
ATOM 659 C C . ASN A 1 88 ? 8.320 -3.213 10.214 1.00 71.81 88 ASN A C 1
ATOM 661 O O . ASN A 1 88 ? 7.188 -2.886 10.561 1.00 71.81 88 ASN A O 1
ATOM 665 N N . LYS A 1 89 ? 9.395 -2.550 10.640 1.00 66.69 89 LYS A N 1
ATOM 666 C CA . LYS A 1 89 ? 9.329 -1.272 11.360 1.00 66.69 89 LYS A CA 1
ATOM 667 C C . LYS A 1 89 ? 10.185 -0.252 10.630 1.00 66.69 89 LYS A C 1
ATOM 669 O O . LYS A 1 89 ? 11.289 0.062 11.069 1.00 66.69 89 LYS A O 1
ATOM 674 N N . TYR A 1 90 ? 9.694 0.217 9.488 1.00 69.19 90 TYR A N 1
ATOM 675 C CA . TYR A 1 90 ? 10.299 1.366 8.830 1.00 69.19 90 TYR A CA 1
ATOM 676 C C . TYR A 1 90 ? 9.866 2.657 9.518 1.00 69.19 90 TYR A C 1
ATOM 678 O O . TYR A 1 90 ? 8.720 2.807 9.943 1.00 69.19 90 TYR A O 1
ATOM 686 N N . VAL A 1 91 ? 10.807 3.590 9.612 1.00 72.88 91 VAL A N 1
ATOM 687 C CA . VAL A 1 91 ? 10.530 4.971 9.997 1.00 72.88 91 VAL A CA 1
ATOM 688 C C . VAL A 1 91 ? 10.301 5.744 8.705 1.00 72.88 91 VAL A C 1
ATOM 690 O O . VAL A 1 91 ? 11.170 5.763 7.833 1.00 72.88 91 VAL A O 1
ATOM 693 N N . ALA A 1 92 ? 9.107 6.314 8.563 1.00 73.88 92 ALA A N 1
ATOM 694 C CA . ALA A 1 92 ? 8.778 7.188 7.449 1.00 73.88 92 ALA A CA 1
ATOM 695 C C . ALA A 1 92 ? 9.708 8.420 7.464 1.00 73.88 92 ALA A C 1
ATOM 697 O O . ALA A 1 92 ? 9.981 8.939 8.548 1.00 73.88 92 ALA A O 1
ATOM 698 N N . PRO A 1 93 ? 10.219 8.886 6.310 1.00 79.25 93 PRO A N 1
ATOM 699 C CA . PRO A 1 93 ? 10.980 10.127 6.247 1.00 79.25 93 PRO A CA 1
ATOM 700 C C . PRO A 1 93 ? 10.138 11.321 6.709 1.00 79.25 93 PRO A C 1
ATOM 702 O O . PRO A 1 93 ? 8.913 11.337 6.545 1.00 79.25 93 PRO A O 1
ATOM 705 N N . ASP A 1 94 ? 10.821 12.336 7.237 1.00 75.00 94 ASP A N 1
ATOM 706 C CA . ASP A 1 94 ? 10.194 13.595 7.629 1.00 75.00 94 ASP A CA 1
ATOM 707 C C . ASP A 1 94 ? 9.446 14.220 6.437 1.00 75.00 94 ASP A C 1
ATOM 709 O O . ASP A 1 94 ? 9.939 14.235 5.306 1.00 75.00 94 ASP A O 1
ATOM 713 N N . GLY A 1 95 ? 8.246 14.752 6.690 1.00 75.38 95 GLY A N 1
ATOM 714 C CA . GLY A 1 95 ? 7.448 15.462 5.683 1.00 75.38 95 GLY A CA 1
ATOM 715 C C . GLY A 1 95 ? 6.403 14.627 4.936 1.00 75.38 95 GLY A C 1
ATOM 716 O O . GLY A 1 95 ? 5.697 15.178 4.094 1.00 75.38 95 GLY A O 1
ATOM 717 N N . ILE A 1 96 ? 6.241 13.338 5.252 1.00 83.50 96 ILE A N 1
ATOM 718 C CA . ILE A 1 96 ? 5.082 12.559 4.795 1.00 83.50 96 ILE A CA 1
ATOM 719 C C . ILE A 1 96 ? 3.830 13.043 5.534 1.00 83.50 96 ILE A C 1
ATOM 721 O O . ILE A 1 96 ? 3.670 12.813 6.729 1.00 83.50 96 ILE A O 1
ATOM 725 N N . ALA A 1 97 ? 2.930 13.711 4.811 1.00 86.94 97 ALA A N 1
ATOM 726 C CA . ALA A 1 97 ? 1.693 14.253 5.376 1.00 86.94 97 ALA A CA 1
ATOM 727 C C . ALA A 1 97 ? 0.464 13.380 5.082 1.00 86.94 97 ALA A C 1
ATOM 729 O O . ALA A 1 97 ? -0.561 13.490 5.758 1.00 86.94 97 ALA A O 1
ATOM 730 N N . THR A 1 98 ? 0.545 12.524 4.061 1.00 90.69 98 THR A N 1
ATOM 731 C CA . THR A 1 98 ? -0.594 11.755 3.555 1.00 90.69 98 THR A CA 1
ATOM 732 C C . THR A 1 98 ? -0.231 10.300 3.268 1.00 90.69 98 THR A C 1
ATOM 734 O O . THR A 1 98 ? 0.930 9.942 3.057 1.00 90.69 98 THR A O 1
ATOM 737 N N . ILE A 1 99 ? -1.251 9.435 3.250 1.00 92.12 99 ILE A N 1
ATOM 738 C CA . ILE A 1 99 ? -1.063 8.003 2.997 1.00 92.12 99 ILE A CA 1
ATOM 739 C C . ILE A 1 99 ? -0.572 7.727 1.569 1.00 92.12 99 ILE A C 1
ATOM 741 O O . ILE A 1 99 ? 0.214 6.809 1.371 1.00 92.12 99 ILE A O 1
ATOM 745 N N . ASP A 1 100 ? -0.982 8.521 0.574 1.00 91.44 100 ASP A N 1
ATOM 746 C CA . ASP A 1 100 ? -0.541 8.368 -0.818 1.00 91.44 100 ASP A CA 1
ATOM 747 C C . ASP A 1 100 ? 0.949 8.696 -0.985 1.00 91.44 100 ASP A C 1
ATOM 749 O O . ASP A 1 100 ? 1.667 7.940 -1.641 1.00 91.44 100 ASP A O 1
ATOM 753 N N . GLN A 1 101 ? 1.439 9.749 -0.321 1.00 90.44 101 GLN A N 1
ATOM 754 C CA . GLN A 1 101 ? 2.864 10.087 -0.300 1.00 90.44 101 GLN A CA 1
ATOM 755 C C . GLN A 1 101 ? 3.683 8.962 0.331 1.00 90.44 101 GLN A C 1
ATOM 757 O O . GLN A 1 101 ? 4.705 8.545 -0.220 1.00 90.44 101 GLN A O 1
ATOM 762 N N . TRP A 1 102 ? 3.206 8.429 1.460 1.00 93.19 102 TRP A N 1
ATOM 763 C CA . TRP A 1 102 ? 3.847 7.293 2.108 1.00 93.19 102 TRP A CA 1
ATOM 764 C C . TRP A 1 102 ? 3.862 6.050 1.214 1.00 93.19 102 TRP A C 1
ATOM 766 O O . TRP A 1 102 ? 4.907 5.422 1.074 1.00 93.19 102 TRP A O 1
ATOM 776 N N . LEU A 1 103 ? 2.745 5.720 0.559 1.00 93.69 103 LEU A N 1
ATOM 777 C CA . LEU A 1 103 ? 2.637 4.587 -0.365 1.00 93.69 103 LEU A CA 1
ATOM 778 C C . LEU A 1 103 ? 3.627 4.694 -1.530 1.00 93.69 103 LEU A C 1
ATOM 780 O O . LEU A 1 103 ? 4.299 3.712 -1.850 1.00 93.69 103 LEU A O 1
ATOM 784 N N . HIS A 1 104 ? 3.739 5.883 -2.127 1.00 90.88 104 HIS A N 1
ATOM 785 C CA . HIS A 1 104 ? 4.650 6.148 -3.238 1.00 90.88 104 HIS A CA 1
ATOM 786 C C . HIS A 1 104 ? 6.121 5.955 -2.839 1.00 90.88 104 HIS A C 1
ATOM 788 O O . HIS A 1 104 ? 6.906 5.421 -3.618 1.00 90.88 104 HIS A O 1
ATOM 794 N N . TRP A 1 105 ? 6.493 6.336 -1.614 1.00 90.44 105 TRP A N 1
ATOM 795 C CA . TRP A 1 105 ? 7.832 6.091 -1.074 1.00 90.44 105 TRP A CA 1
ATOM 796 C C . TRP A 1 105 ? 8.048 4.623 -0.674 1.00 90.44 105 TRP A C 1
ATOM 798 O O . TRP A 1 105 ? 9.086 4.034 -0.978 1.00 90.44 105 TRP A O 1
ATOM 808 N N . ARG A 1 106 ? 7.075 4.016 0.009 1.00 91.44 106 ARG A N 1
ATOM 809 C CA . ARG A 1 106 ? 7.275 2.756 0.730 1.00 91.44 106 ARG A CA 1
ATOM 810 C C . ARG A 1 106 ? 7.163 1.513 -0.143 1.00 91.44 106 ARG A C 1
ATOM 812 O O . ARG A 1 106 ? 7.921 0.561 0.064 1.00 91.44 106 ARG A O 1
ATOM 819 N N . LEU A 1 107 ? 6.226 1.481 -1.091 1.00 89.88 107 LEU A N 1
ATOM 820 C CA . LEU A 1 107 ? 5.985 0.288 -1.909 1.00 89.88 107 LEU A CA 1
ATOM 821 C C . LEU A 1 107 ? 7.171 -0.089 -2.811 1.00 89.88 107 LEU A C 1
ATOM 823 O O . LEU A 1 107 ? 7.485 -1.279 -2.872 1.00 89.88 107 LEU A O 1
ATOM 827 N N . PRO A 1 108 ? 7.883 0.851 -3.465 1.00 89.69 108 PRO A N 1
ATOM 828 C CA . PRO A 1 108 ? 9.086 0.511 -4.226 1.00 89.69 108 PRO A CA 1
ATOM 829 C C . PRO A 1 108 ? 10.187 -0.133 -3.372 1.00 89.69 108 PRO A C 1
ATOM 831 O O . PRO A 1 108 ? 10.913 -0.992 -3.866 1.00 89.69 108 PRO A O 1
ATOM 834 N N . LEU A 1 109 ? 10.284 0.240 -2.088 1.00 87.50 109 LEU A N 1
ATOM 835 C CA . LEU A 1 109 ? 11.231 -0.358 -1.139 1.00 87.50 109 LEU A CA 1
ATOM 836 C C . LEU A 1 109 ? 10.831 -1.781 -0.735 1.00 87.50 109 LEU A C 1
ATOM 838 O O . LEU A 1 109 ? 11.703 -2.619 -0.530 1.00 87.50 109 LEU A O 1
ATOM 842 N N . GLU A 1 110 ? 9.528 -2.060 -0.637 1.00 84.94 110 GLU A N 1
ATOM 843 C CA . GLU A 1 110 ? 9.019 -3.410 -0.355 1.00 84.94 110 GLU A CA 1
ATOM 844 C C . GLU A 1 110 ? 9.207 -4.351 -1.551 1.00 84.94 110 GLU A C 1
ATOM 846 O O . GLU A 1 110 ? 9.506 -5.532 -1.393 1.00 84.94 110 GLU A O 1
ATOM 851 N N . PHE A 1 111 ? 9.052 -3.819 -2.766 1.00 84.62 111 PHE A N 1
ATOM 852 C CA . PHE A 1 111 ? 9.052 -4.594 -4.003 1.00 84.62 111 PHE A CA 1
ATOM 853 C C . PHE A 1 111 ? 10.126 -4.130 -4.999 1.00 84.62 111 PHE A C 1
ATOM 855 O O . PHE A 1 111 ? 9.795 -3.815 -6.148 1.00 84.62 111 PHE A O 1
ATOM 862 N N . PRO A 1 112 ? 11.423 -4.157 -4.634 1.00 82.38 112 PRO A N 1
ATOM 863 C CA . PRO A 1 112 ? 12.490 -3.641 -5.494 1.00 82.38 112 PRO A CA 1
ATOM 864 C C . PRO A 1 112 ? 12.580 -4.390 -6.834 1.00 82.38 112 PRO A C 1
ATOM 866 O O . PRO A 1 112 ? 12.923 -3.808 -7.858 1.00 82.38 112 PRO A O 1
ATOM 869 N N . GLN A 1 113 ? 12.200 -5.672 -6.852 1.00 81.06 113 GLN A N 1
ATOM 870 C CA . GLN A 1 113 ? 12.220 -6.519 -8.051 1.00 81.06 113 GLN A CA 1
ATOM 871 C C . GLN A 1 113 ? 11.029 -6.291 -9.002 1.00 81.06 113 GLN A C 1
ATOM 873 O O . GLN A 1 113 ? 11.045 -6.783 -10.126 1.00 81.06 113 GLN A O 1
ATOM 878 N N . HIS A 1 114 ? 9.988 -5.566 -8.576 1.00 79.62 114 HIS A N 1
ATOM 879 C CA . HIS A 1 114 ? 8.760 -5.382 -9.365 1.00 79.62 114 HIS A CA 1
ATOM 880 C C . HIS A 1 114 ? 8.751 -4.096 -10.199 1.00 79.62 114 HIS A C 1
ATOM 882 O O . HIS A 1 114 ? 7.766 -3.829 -10.883 1.00 79.62 114 HIS A O 1
ATOM 888 N N . GLN A 1 115 ? 9.829 -3.301 -10.144 1.00 82.00 115 GLN A N 1
ATOM 889 C CA . GLN A 1 115 ? 9.989 -2.071 -10.925 1.00 82.00 115 GLN A CA 1
ATOM 890 C C . GLN A 1 115 ? 8.748 -1.166 -10.840 1.00 82.00 115 GLN A C 1
ATOM 892 O O . GLN A 1 115 ? 8.141 -0.828 -11.861 1.00 82.00 115 GLN A O 1
ATOM 897 N N . LEU A 1 116 ? 8.350 -0.799 -9.614 1.00 87.25 116 LEU A N 1
ATOM 898 C CA . LEU A 1 116 ? 7.196 0.071 -9.366 1.00 87.25 116 LEU A CA 1
ATOM 899 C C . LEU A 1 116 ? 7.499 1.503 -9.827 1.00 87.25 116 LEU A C 1
ATOM 901 O O . LEU A 1 116 ? 7.855 2.373 -9.039 1.00 87.25 116 LEU A O 1
ATOM 905 N N . THR A 1 117 ? 7.414 1.719 -11.134 1.00 87.00 117 THR A N 1
ATOM 906 C CA . THR A 1 117 ? 7.744 2.974 -11.807 1.00 87.00 117 THR A CA 1
ATOM 907 C C . THR A 1 117 ? 6.540 3.493 -12.592 1.00 87.00 117 THR A C 1
ATOM 909 O O . THR A 1 117 ? 5.651 2.704 -12.944 1.00 87.00 117 THR A O 1
ATOM 912 N N . PRO A 1 118 ? 6.521 4.791 -12.951 1.00 86.19 118 PRO A N 1
ATOM 913 C CA . PRO A 1 118 ? 5.473 5.348 -13.803 1.00 86.19 118 PRO A CA 1
ATOM 914 C C . PRO A 1 118 ? 5.312 4.615 -15.141 1.00 86.19 118 PRO A C 1
ATOM 916 O O . PRO A 1 118 ? 4.191 4.442 -15.611 1.00 86.19 118 PRO A O 1
ATOM 919 N N . ALA A 1 119 ? 6.409 4.107 -15.718 1.00 83.25 119 ALA A N 1
ATOM 920 C CA . ALA A 1 119 ? 6.383 3.315 -16.952 1.00 83.25 119 ALA A CA 1
ATOM 921 C C . ALA A 1 119 ? 5.545 2.027 -16.825 1.00 83.25 119 ALA A C 1
ATOM 923 O O . ALA A 1 119 ? 4.996 1.545 -17.811 1.00 83.25 119 ALA A O 1
ATOM 924 N N . ASN A 1 120 ? 5.402 1.515 -15.601 1.00 82.19 120 ASN A N 1
ATOM 925 C CA . ASN A 1 120 ? 4.624 0.327 -15.268 1.00 82.19 120 ASN A CA 1
ATOM 926 C C . ASN A 1 120 ? 3.277 0.677 -14.610 1.00 82.19 120 ASN A C 1
ATOM 928 O O . ASN A 1 120 ? 2.707 -0.150 -13.897 1.00 82.19 120 ASN A O 1
ATOM 932 N N . GLY A 1 121 ? 2.784 1.906 -14.793 1.00 84.62 121 GLY A N 1
ATOM 933 C CA . GLY A 1 121 ? 1.495 2.366 -14.269 1.00 84.62 121 GLY A CA 1
ATOM 934 C C . GLY A 1 121 ? 1.482 2.674 -12.768 1.00 84.62 121 GLY A C 1
ATOM 935 O O . GLY A 1 121 ? 0.432 3.008 -12.225 1.00 84.62 121 GLY A O 1
ATOM 936 N N . TRP A 1 122 ? 2.627 2.594 -12.083 1.00 90.31 122 TRP A N 1
ATOM 937 C CA . TRP A 1 122 ? 2.767 2.990 -10.677 1.00 90.31 122 TRP A CA 1
ATOM 938 C C . TRP A 1 122 ? 3.061 4.486 -10.585 1.00 90.31 122 TRP A C 1
ATOM 940 O O . TRP A 1 122 ? 4.175 4.897 -10.264 1.00 90.31 122 TRP A O 1
ATOM 950 N N . THR A 1 123 ? 2.071 5.301 -10.941 1.00 90.31 123 THR A N 1
ATOM 951 C CA . THR A 1 123 ? 2.177 6.764 -10.918 1.00 90.31 123 THR A CA 1
ATOM 952 C C . THR A 1 123 ? 1.598 7.345 -9.621 1.00 90.31 123 THR A C 1
ATOM 954 O O . THR A 1 123 ? 0.792 6.681 -8.959 1.00 90.31 123 THR A O 1
ATOM 957 N N . PRO A 1 124 ? 1.951 8.587 -9.243 1.00 90.06 124 PRO A N 1
ATOM 958 C CA . PRO A 1 124 ? 1.284 9.290 -8.147 1.00 90.06 124 PRO A CA 1
ATOM 959 C C . PRO A 1 124 ? -0.244 9.308 -8.300 1.00 90.06 124 PRO A C 1
ATOM 961 O O . PRO A 1 124 ? -0.961 9.027 -7.344 1.00 90.06 124 PRO A O 1
ATOM 964 N N . GLU A 1 125 ? -0.749 9.523 -9.517 1.00 91.31 125 GLU A N 1
ATOM 965 C CA . GLU A 1 125 ? -2.185 9.554 -9.814 1.00 91.31 125 GLU A CA 1
ATOM 966 C C . GLU A 1 125 ? -2.851 8.199 -9.559 1.00 91.31 125 GLU A C 1
ATOM 968 O O . GLU A 1 125 ? -3.977 8.153 -9.063 1.00 91.31 125 GLU A O 1
ATOM 973 N N . PHE A 1 126 ? -2.161 7.090 -9.849 1.00 92.50 126 PHE A N 1
ATOM 974 C CA . PHE A 1 126 ? -2.650 5.750 -9.528 1.00 92.50 126 PHE A CA 1
ATOM 975 C C . PHE A 1 126 ? -2.795 5.550 -8.014 1.00 92.50 126 PHE A C 1
ATOM 977 O O . PHE A 1 126 ? -3.822 5.035 -7.563 1.00 92.50 126 PHE A O 1
ATOM 984 N N . TYR A 1 127 ? -1.817 5.993 -7.218 1.00 93.19 127 TYR A N 1
ATOM 985 C CA . TYR A 1 127 ? -1.901 5.915 -5.757 1.00 93.19 127 TYR A CA 1
ATOM 986 C C . TYR A 1 127 ? -3.010 6.805 -5.197 1.00 93.19 127 TYR A C 1
ATOM 988 O O . TYR A 1 127 ? -3.821 6.328 -4.403 1.00 93.19 127 TYR A O 1
ATOM 996 N N . SER A 1 128 ? -3.101 8.062 -5.639 1.00 93.69 128 SER A N 1
ATOM 997 C CA . SER A 1 128 ? -4.167 8.977 -5.214 1.00 93.69 128 SER A CA 1
ATOM 998 C C . SER A 1 128 ? -5.550 8.433 -5.578 1.00 93.69 128 SER A C 1
ATOM 1000 O O . SER A 1 128 ? -6.464 8.464 -4.754 1.00 93.69 128 SER A O 1
ATOM 1002 N N . TRP A 1 129 ? -5.702 7.864 -6.777 1.00 94.69 129 TRP A N 1
ATOM 1003 C CA . TRP A 1 129 ? -6.934 7.195 -7.189 1.00 94.69 129 TRP A CA 1
ATOM 1004 C C . TRP A 1 129 ? -7.258 5.986 -6.304 1.00 94.69 129 TRP A C 1
ATOM 1006 O O . TRP A 1 129 ? -8.396 5.839 -5.858 1.00 94.69 129 TRP A O 1
ATOM 1016 N N . ALA A 1 130 ? -6.272 5.134 -6.007 1.00 95.12 130 ALA A N 1
ATOM 1017 C CA . ALA A 1 130 ? -6.471 3.954 -5.168 1.00 95.12 130 ALA A CA 1
ATOM 1018 C C . ALA A 1 130 ? -6.913 4.343 -3.747 1.00 95.12 130 ALA A C 1
ATOM 1020 O O . ALA A 1 130 ? -7.836 3.738 -3.200 1.00 95.12 130 ALA A O 1
ATOM 1021 N N . VAL A 1 131 ? -6.298 5.386 -3.182 1.00 95.38 131 VAL A N 1
ATOM 1022 C CA . VAL A 1 131 ? -6.656 5.968 -1.881 1.00 95.38 131 VAL A CA 1
ATOM 1023 C C . VAL A 1 131 ? -8.074 6.537 -1.901 1.00 95.38 131 VAL A C 1
ATOM 1025 O O . VAL A 1 131 ? -8.845 6.257 -0.986 1.00 95.38 131 VAL A O 1
ATOM 1028 N N . ALA A 1 132 ? -8.455 7.271 -2.949 1.00 94.69 132 ALA A N 1
ATOM 1029 C CA . ALA A 1 132 ? -9.801 7.826 -3.088 1.00 94.69 132 ALA A CA 1
ATOM 1030 C C . ALA A 1 132 ? -10.878 6.740 -3.257 1.00 94.69 132 ALA A C 1
ATOM 1032 O O . ALA A 1 132 ? -11.985 6.883 -2.746 1.00 94.69 132 ALA A O 1
ATOM 1033 N N . ARG A 1 133 ? -10.552 5.634 -3.937 1.00 95.00 133 ARG A N 1
ATOM 1034 C CA . ARG A 1 133 ? -11.485 4.528 -4.205 1.00 95.00 133 ARG A CA 1
ATOM 1035 C C . ARG A 1 133 ? -11.635 3.560 -3.029 1.00 95.00 133 ARG A C 1
ATOM 1037 O O . ARG A 1 133 ? -12.669 2.908 -2.905 1.00 95.00 133 ARG A O 1
ATOM 1044 N N . ALA A 1 134 ? -10.622 3.441 -2.171 1.00 94.31 134 ALA A N 1
ATOM 1045 C CA . ALA A 1 134 ? -10.608 2.501 -1.049 1.00 94.31 134 ALA A CA 1
ATOM 1046 C C . ALA A 1 134 ? -11.790 2.645 -0.060 1.00 94.31 134 ALA A C 1
ATOM 1048 O O . ALA A 1 134 ? -12.366 1.609 0.288 1.00 94.31 134 ALA A O 1
ATOM 1049 N N . PRO A 1 135 ? -12.211 3.857 0.368 1.00 93.31 135 PRO A N 1
ATOM 1050 C CA . PRO A 1 135 ? -13.387 4.027 1.219 1.00 93.31 135 PRO A CA 1
ATOM 1051 C C . PRO A 1 135 ? -14.664 3.449 0.607 1.00 93.31 135 PRO A C 1
ATOM 1053 O O . PRO A 1 135 ? -15.484 2.893 1.315 1.00 93.31 135 PRO A O 1
ATOM 1056 N N . GLU A 1 136 ? -14.843 3.525 -0.709 1.00 92.12 136 GLU A N 1
ATOM 1057 C CA . GLU A 1 136 ? -16.052 3.003 -1.358 1.00 92.12 136 GLU A CA 1
ATOM 1058 C C . GLU A 1 136 ? -16.084 1.467 -1.399 1.00 92.12 136 GLU A C 1
ATOM 1060 O O . GLU A 1 136 ? -17.142 0.876 -1.601 1.00 92.12 136 GLU A O 1
ATOM 1065 N N . HIS A 1 137 ? -14.929 0.814 -1.224 1.00 92.75 137 HIS A N 1
ATOM 1066 C CA . HIS A 1 137 ? -14.783 -0.636 -1.366 1.00 92.75 137 HIS A CA 1
ATOM 1067 C C . HIS A 1 137 ? -14.642 -1.384 -0.033 1.00 92.75 137 HIS A C 1
ATOM 1069 O O . HIS A 1 137 ? -15.067 -2.534 0.066 1.00 92.75 137 HIS A O 1
ATOM 1075 N N . PHE A 1 138 ? -14.026 -0.769 0.982 1.00 89.44 138 PHE A N 1
ATOM 1076 C CA . PHE A 1 138 ? -13.706 -1.419 2.264 1.00 89.44 138 PHE A CA 1
ATOM 1077 C C . PHE A 1 138 ? -14.587 -0.986 3.449 1.00 89.44 138 PHE A C 1
ATOM 1079 O O . PHE A 1 138 ? -14.254 -1.318 4.589 1.00 89.44 138 PHE A O 1
ATOM 1086 N N . VAL A 1 139 ? -15.673 -0.244 3.202 1.00 75.50 139 VAL A N 1
ATOM 1087 C CA . VAL A 1 139 ? -16.662 0.146 4.230 1.00 75.50 139 VAL A CA 1
ATOM 1088 C C . VAL A 1 139 ? -17.517 -1.031 4.687 1.00 75.50 139 VAL A C 1
ATOM 1090 O O . VAL A 1 139 ? -17.889 -1.876 3.843 1.00 75.50 139 VAL A O 1
#

pLDDT: mean 76.58, std 19.17, range [35.72, 95.38]

Foldseek 3Di:
DDPVVVVVVVLLVLLVVQLVVLQVQLPVAPQDFPDDDLSVCVVVVVPDDDDSQDLSSLLSVLLLQLLVCVVDAPQVSVQVSCCPRVVHGDDQDPPPRDPLSSSLVVSCVSCVRVCCDVVRSNDSVSSVVSNVCSVVRND

Radius of gyration: 15.02 Å; chains: 1; bounding box: 29×41×34 Å

Sequence (139 aa):
MSLLRMVSGALDAQVNSFTKILQRQRTPLQIAPSGSGQGILYGLGLTGIGNAASPEAVLARILKEWIGLRRWTIDSQISVIESRVLGNKYVAPDGIATIDQWLHWRLPLEFPQHQLTPANGWTPEFYSWAVARAPEHFV

Secondary structure (DSSP, 8-state):
--HHHHHHHHHHHHHHHHHHHHHHHT-S---S-SSSSHHHHHHTT---SSS---HHHHHHHHHHHHHHTTTS-HHHHHHHHIIIIIS--PPPPTT--SHHHHHHHHHHHH-GGG--SGGGT--HHHHHHHHHHHHHHH-